Protein AF-A0A961A8Z0-F1 (afdb_monomer_lite)

Radius of gyration: 13.45 Å; chains: 1; bounding box: 30×37×31 Å

Structure (mmCIF, N/CA/C/O backbone):
data_AF-A0A961A8Z0-F1
#
_entry.id   AF-A0A961A8Z0-F1
#
loop_
_atom_site.group_PDB
_atom_site.id
_atom_site.type_symbol
_atom_site.label_atom_id
_atom_site.label_alt_id
_atom_site.label_comp_id
_atom_site.label_asym_id
_atom_site.label_entity_id
_atom_site.label_seq_id
_atom_site.pdbx_PDB_ins_code
_atom_site.Cartn_x
_atom_site.Cartn_y
_atom_site.Cartn_z
_atom_site.occupancy
_atom_site.B_iso_or_equiv
_atom_site.auth_seq_id
_atom_site.auth_comp_id
_atom_site.auth_asym_id
_atom_site.auth_atom_id
_atom_site.pdbx_PDB_model_num
ATOM 1 N N . MET A 1 1 ? 10.141 18.934 2.055 1.00 56.91 1 MET A N 1
ATOM 2 C CA . MET A 1 1 ? 10.043 18.065 0.862 1.00 56.91 1 MET A CA 1
ATOM 3 C C . MET A 1 1 ? 8.582 17.664 0.730 1.00 56.91 1 MET A C 1
ATOM 5 O O . MET A 1 1 ? 8.044 17.155 1.703 1.00 56.91 1 MET A O 1
ATOM 9 N N . SER A 1 2 ? 7.913 18.014 -0.371 1.00 65.81 2 SER A N 1
ATOM 10 C CA . SER A 1 2 ? 6.493 17.688 -0.577 1.00 65.81 2 SER A CA 1
ATOM 11 C C . SER A 1 2 ? 6.408 16.363 -1.327 1.00 65.81 2 SER A C 1
ATOM 13 O O . SER A 1 2 ? 6.958 16.269 -2.421 1.00 65.81 2 SER A O 1
ATOM 15 N N . ILE A 1 3 ? 5.796 15.342 -0.727 1.00 73.12 3 ILE A N 1
ATOM 16 C CA . ILE A 1 3 ? 5.582 14.039 -1.371 1.00 73.12 3 ILE A CA 1
ATOM 17 C C . ILE A 1 3 ? 4.276 14.126 -2.161 1.00 73.12 3 ILE A C 1
ATOM 19 O O . ILE A 1 3 ? 3.245 14.529 -1.621 1.00 73.12 3 ILE A O 1
ATOM 23 N N . ARG A 1 4 ? 4.317 13.748 -3.438 1.00 79.56 4 ARG A N 1
ATOM 24 C CA . ARG A 1 4 ? 3.131 13.521 -4.261 1.00 79.56 4 ARG A CA 1
ATOM 25 C C . ARG A 1 4 ? 2.716 12.070 -4.097 1.00 79.56 4 ARG A C 1
ATOM 27 O O . ARG A 1 4 ? 3.440 11.151 -4.471 1.00 79.56 4 ARG A O 1
ATOM 34 N N . VAL A 1 5 ? 1.544 11.898 -3.509 1.00 80.81 5 VAL A N 1
ATOM 35 C CA . VAL A 1 5 ? 0.935 10.597 -3.280 1.00 80.81 5 VAL A CA 1
ATOM 36 C C . VAL A 1 5 ? -0.134 10.370 -4.333 1.00 80.81 5 VAL A C 1
ATOM 38 O O . VAL A 1 5 ? -1.008 11.215 -4.519 1.00 80.81 5 VAL A O 1
ATOM 41 N N . VAL A 1 6 ? -0.084 9.209 -4.972 1.00 86.19 6 VAL A N 1
ATOM 42 C CA . VAL A 1 6 ? -1.152 8.708 -5.837 1.00 86.19 6 VAL A CA 1
ATOM 43 C C . VAL A 1 6 ? -1.614 7.359 -5.293 1.00 86.19 6 VAL A C 1
ATOM 45 O O . VAL A 1 6 ? -0.816 6.589 -4.765 1.00 86.19 6 VAL A O 1
ATOM 48 N N . VAL A 1 7 ? -2.907 7.079 -5.391 1.00 87.69 7 VAL A N 1
ATOM 49 C CA . VAL A 1 7 ? -3.482 5.765 -5.082 1.00 87.69 7 VAL A CA 1
ATOM 50 C C . VAL A 1 7 ? -3.742 5.071 -6.413 1.00 87.69 7 VAL A C 1
ATOM 52 O O . VAL A 1 7 ? -4.301 5.697 -7.313 1.00 87.69 7 VAL A O 1
ATOM 55 N N . SER A 1 8 ? -3.304 3.821 -6.562 1.00 88.00 8 SER A N 1
ATOM 56 C CA . SER A 1 8 ? -3.560 3.039 -7.774 1.00 88.00 8 SER A CA 1
ATOM 57 C C . SER A 1 8 ? -5.068 2.893 -8.015 1.00 88.00 8 SER A C 1
ATOM 59 O O . SER A 1 8 ? -5.861 2.882 -7.070 1.00 88.00 8 SER A O 1
ATOM 61 N N . ASP A 1 9 ? -5.488 2.729 -9.271 1.00 86.38 9 ASP A N 1
ATOM 62 C CA . ASP A 1 9 ? -6.907 2.514 -9.586 1.00 86.38 9 ASP A CA 1
ATOM 63 C C . ASP A 1 9 ? -7.468 1.254 -8.909 1.00 86.38 9 ASP A C 1
ATOM 65 O O . ASP A 1 9 ? -8.630 1.233 -8.497 1.00 86.38 9 ASP A O 1
ATOM 69 N N . ALA A 1 10 ? -6.645 0.211 -8.768 1.00 82.12 10 ALA A N 1
ATOM 70 C CA . ALA A 1 10 ? -7.023 -1.032 -8.104 1.00 82.12 10 ALA A CA 1
ATOM 71 C C . ALA A 1 10 ? -7.333 -0.798 -6.618 1.00 82.12 10 ALA A C 1
ATOM 73 O O . ALA A 1 10 ? -8.407 -1.172 -6.139 1.00 82.12 10 ALA A O 1
ATOM 74 N N . LEU A 1 11 ? -6.442 -0.106 -5.904 1.00 87.62 11 LEU A N 1
ATOM 75 C CA . LEU A 1 11 ? -6.654 0.242 -4.503 1.00 87.62 11 LEU A CA 1
ATOM 76 C C . LEU A 1 11 ? -7.816 1.226 -4.347 1.00 87.62 11 LEU A C 1
ATOM 78 O O . LEU A 1 11 ? -8.660 1.032 -3.476 1.00 87.62 11 LEU A O 1
ATOM 82 N N . ASN A 1 12 ? -7.935 2.216 -5.232 1.00 90.06 12 ASN A N 1
ATOM 83 C CA . ASN A 1 12 ? -9.012 3.204 -5.191 1.00 90.06 12 ASN A CA 1
ATOM 84 C C . ASN A 1 12 ? -10.410 2.564 -5.318 1.00 90.06 12 ASN A C 1
ATOM 86 O O . ASN A 1 12 ? -11.369 3.045 -4.719 1.00 90.06 12 ASN A O 1
ATOM 90 N N . ARG A 1 13 ? -10.536 1.439 -6.036 1.00 88.00 13 ARG A N 1
ATOM 91 C CA . ARG A 1 13 ? -11.787 0.657 -6.102 1.00 88.00 13 ARG A CA 1
ATOM 92 C C . ARG A 1 13 ? -12.086 -0.125 -4.821 1.00 88.00 13 ARG A C 1
ATOM 94 O O . ARG A 1 13 ? -13.252 -0.397 -4.550 1.00 88.00 13 ARG A O 1
ATOM 101 N N . ARG A 1 14 ? -11.061 -0.490 -4.046 1.00 87.44 14 ARG A N 1
ATOM 102 C CA . ARG A 1 14 ? -11.190 -1.316 -2.832 1.00 87.44 14 ARG A CA 1
ATOM 103 C C . ARG A 1 14 ? -11.340 -0.502 -1.556 1.00 87.44 14 ARG A C 1
ATOM 105 O O . ARG A 1 14 ? -12.056 -0.949 -0.668 1.00 87.44 14 ARG A O 1
ATOM 112 N N . VAL A 1 15 ? -10.727 0.681 -1.463 1.00 89.62 15 VAL A N 1
ATOM 113 C CA . VAL A 1 15 ? -10.820 1.544 -0.268 1.00 89.62 15 VAL A CA 1
ATOM 114 C C . VAL A 1 15 ? -12.272 1.774 0.187 1.00 89.62 15 VAL A C 1
ATOM 116 O O . VAL A 1 15 ? -12.525 1.634 1.381 1.00 89.62 15 VAL A O 1
ATOM 119 N N . PRO A 1 16 ? -13.256 2.033 -0.703 1.00 92.50 16 PRO A N 1
ATOM 120 C CA . PRO A 1 16 ? -14.654 2.192 -0.292 1.00 92.50 16 PRO A CA 1
ATOM 121 C C . PRO A 1 16 ? -15.295 0.933 0.311 1.00 92.50 16 PRO A C 1
ATOM 123 O O . PRO A 1 16 ? -16.333 1.029 0.957 1.00 92.50 16 PRO A O 1
ATOM 126 N N . MET A 1 17 ? -14.709 -0.243 0.076 1.00 91.38 17 MET A N 1
ATOM 127 C CA . MET A 1 17 ? -15.176 -1.529 0.602 1.00 91.38 17 MET A CA 1
ATOM 128 C C . MET A 1 17 ? -14.535 -1.876 1.950 1.00 91.38 17 MET A C 1
ATOM 130 O O . MET A 1 17 ? -14.882 -2.894 2.546 1.00 91.38 17 MET A O 1
ATOM 134 N N . PHE A 1 18 ? -13.579 -1.075 2.429 1.00 92.50 18 PHE A N 1
ATOM 135 C CA . PHE A 1 18 ? -12.949 -1.315 3.719 1.00 92.50 18 PHE A CA 1
ATOM 136 C C . PHE A 1 18 ? -13.944 -1.047 4.842 1.00 92.50 18 PHE A C 1
ATOM 138 O O . PHE A 1 18 ? -14.619 -0.018 4.868 1.00 92.50 18 PHE A O 1
ATOM 145 N N . ASP A 1 19 ? -13.995 -1.961 5.808 1.00 93.75 19 ASP A N 1
ATOM 146 C CA . ASP A 1 19 ? -14.657 -1.661 7.067 1.00 93.75 19 ASP A CA 1
ATOM 147 C C . ASP A 1 19 ? -13.918 -0.532 7.810 1.00 93.75 19 ASP A C 1
ATOM 149 O O . ASP A 1 19 ? -12.782 -0.158 7.493 1.00 93.75 19 ASP A O 1
ATOM 153 N N . THR A 1 20 ? -14.564 0.026 8.833 1.00 94.12 20 THR A N 1
ATOM 154 C CA . THR A 1 20 ? -14.007 1.144 9.604 1.00 94.12 20 THR A CA 1
ATOM 155 C C . THR A 1 20 ? -12.641 0.819 10.214 1.00 94.12 20 THR A C 1
ATOM 157 O O . THR A 1 20 ? -11.781 1.696 10.303 1.00 94.12 20 THR A O 1
ATOM 160 N N . LYS A 1 21 ? -12.411 -0.436 10.620 1.00 93.38 21 LYS A N 1
ATOM 161 C CA . LYS A 1 21 ? -11.156 -0.852 11.255 1.00 93.38 21 LYS A CA 1
ATOM 162 C C . LYS A 1 21 ? -10.024 -0.918 10.230 1.00 93.38 21 LYS A C 1
ATOM 164 O O . LYS A 1 21 ? -8.952 -0.369 10.473 1.00 93.38 21 LYS A O 1
ATOM 169 N N . ARG A 1 22 ? -10.258 -1.554 9.084 1.00 93.88 22 ARG A N 1
ATOM 170 C CA . ARG A 1 22 ? -9.310 -1.662 7.972 1.00 93.88 22 ARG A CA 1
ATOM 171 C C . ARG A 1 22 ? -8.978 -0.291 7.403 1.00 93.88 22 ARG A C 1
ATOM 173 O O . ARG A 1 22 ? -7.810 -0.018 7.147 1.00 93.88 22 ARG A O 1
ATOM 180 N N . TYR A 1 23 ? -9.972 0.581 7.263 1.00 93.69 2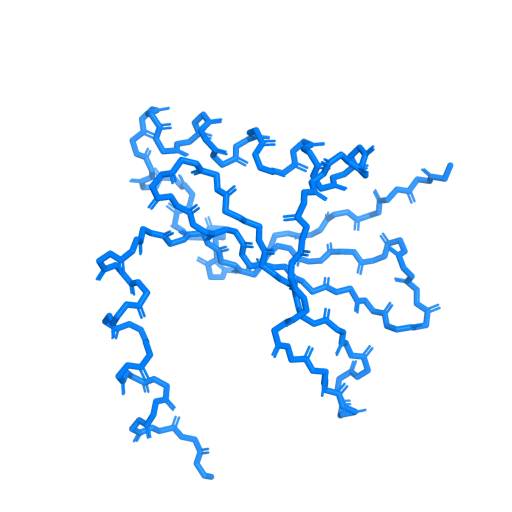3 TYR A N 1
ATOM 181 C CA . TYR A 1 23 ? -9.751 1.946 6.800 1.00 93.69 23 TYR A CA 1
ATOM 182 C C . TYR A 1 23 ? -8.851 2.744 7.764 1.00 93.69 23 TYR A C 1
ATOM 184 O O . TYR A 1 23 ? -7.911 3.398 7.319 1.00 93.69 23 TYR A O 1
ATOM 192 N N . ALA A 1 24 ? -9.046 2.616 9.082 1.00 93.81 24 ALA A N 1
ATOM 193 C CA . ALA A 1 24 ? -8.179 3.269 10.068 1.00 93.81 24 ALA A CA 1
ATOM 194 C C . ALA A 1 24 ? -6.723 2.755 10.026 1.00 93.81 24 ALA A C 1
ATOM 196 O O . ALA A 1 24 ? -5.779 3.543 10.126 1.00 93.81 24 ALA A O 1
ATOM 197 N N . GLU A 1 25 ? -6.521 1.444 9.850 1.00 94.38 25 GLU A N 1
ATOM 198 C CA . GLU A 1 25 ? -5.178 0.873 9.662 1.00 94.38 25 GLU A CA 1
ATOM 199 C C . GLU A 1 25 ? -4.546 1.344 8.340 1.00 94.38 25 GLU A C 1
ATOM 201 O O . GLU A 1 25 ? -3.361 1.679 8.313 1.00 94.38 25 GLU A O 1
ATOM 206 N N . PHE A 1 26 ? -5.332 1.448 7.264 1.00 93.69 26 PHE A N 1
ATOM 207 C CA . PHE A 1 26 ? -4.879 1.987 5.981 1.00 93.69 26 PHE A CA 1
ATOM 208 C C . PHE A 1 26 ? -4.392 3.437 6.110 1.00 93.69 26 PHE A C 1
ATOM 210 O O . PHE A 1 26 ? -3.264 3.747 5.716 1.00 93.69 26 PHE A O 1
ATOM 217 N N . GLU A 1 27 ? -5.193 4.320 6.714 1.00 93.81 27 GLU A N 1
ATOM 218 C CA . GLU A 1 27 ? -4.815 5.722 6.929 1.00 93.81 27 GLU A CA 1
ATOM 219 C C . GLU A 1 27 ? -3.536 5.848 7.761 1.00 93.81 27 GLU A C 1
ATOM 221 O O . GLU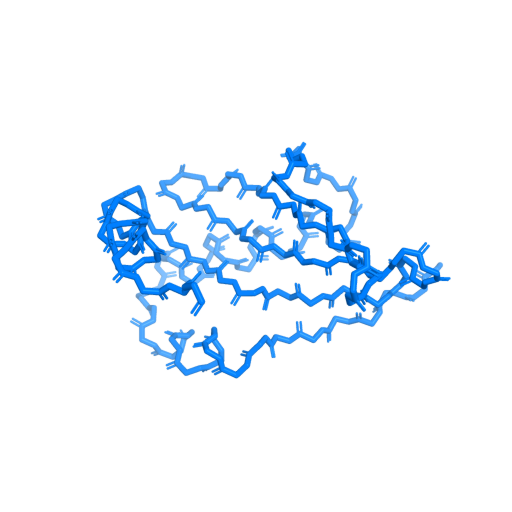 A 1 27 ? -2.668 6.676 7.464 1.00 93.81 27 GLU A O 1
ATOM 226 N N . ARG A 1 28 ? -3.382 4.996 8.780 1.00 93.88 28 ARG A N 1
ATOM 227 C CA . ARG A 1 28 ? -2.175 4.959 9.604 1.00 93.88 28 ARG A CA 1
ATOM 228 C C . ARG A 1 28 ? -0.949 4.526 8.803 1.00 93.88 28 ARG A C 1
ATOM 230 O O . ARG A 1 28 ? 0.076 5.203 8.881 1.00 93.88 28 ARG A O 1
ATOM 237 N N . ALA A 1 29 ? -1.060 3.462 8.008 1.00 93.31 29 ALA A N 1
ATOM 238 C CA . ALA A 1 29 ? 0.028 2.990 7.155 1.00 93.31 29 ALA A CA 1
ATOM 239 C C . ALA A 1 29 ? 0.465 4.073 6.155 1.00 93.31 29 ALA A C 1
ATOM 241 O O . ALA A 1 29 ? 1.656 4.371 6.033 1.00 93.31 29 ALA A O 1
ATOM 242 N N . VAL A 1 30 ? -0.500 4.723 5.495 1.00 92.50 30 VAL A N 1
ATOM 243 C CA . VAL A 1 30 ? -0.254 5.840 4.572 1.00 92.50 30 VAL A CA 1
ATOM 244 C C . VAL A 1 30 ? 0.449 6.992 5.287 1.00 92.50 30 VAL A C 1
ATOM 246 O O . VAL A 1 30 ? 1.466 7.495 4.803 1.00 92.50 30 VAL A O 1
ATOM 249 N N . ALA A 1 31 ? -0.051 7.397 6.456 1.00 92.38 31 ALA A N 1
ATOM 250 C CA . ALA A 1 31 ? 0.540 8.482 7.227 1.00 92.38 31 ALA A CA 1
ATOM 251 C C . ALA A 1 31 ? 1.982 8.170 7.648 1.00 92.38 31 ALA A C 1
ATOM 253 O O . ALA A 1 31 ? 2.832 9.061 7.594 1.00 92.38 31 ALA A O 1
ATOM 254 N N . ASP A 1 32 ? 2.273 6.930 8.040 1.00 92.12 32 ASP A N 1
ATOM 255 C CA . ASP A 1 32 ? 3.618 6.515 8.428 1.00 92.12 32 ASP A CA 1
ATOM 256 C C . ASP A 1 32 ? 4.576 6.485 7.232 1.00 92.12 32 ASP A C 1
ATOM 258 O O . ASP A 1 32 ? 5.722 6.921 7.373 1.00 92.12 32 ASP A O 1
ATOM 262 N N . VAL A 1 33 ? 4.123 6.065 6.045 1.00 90.81 33 VAL A N 1
ATOM 263 C CA . VAL A 1 33 ? 4.930 6.135 4.813 1.00 90.81 33 VAL A CA 1
ATOM 264 C C . VAL A 1 33 ? 5.227 7.589 4.449 1.00 90.81 33 VAL A C 1
ATOM 266 O O . VAL A 1 33 ? 6.390 7.959 4.287 1.00 90.81 33 VAL A O 1
ATOM 269 N N . VAL A 1 34 ? 4.203 8.444 4.397 1.00 89.44 34 VAL A N 1
ATOM 270 C CA . VAL A 1 34 ? 4.351 9.862 4.021 1.00 89.44 34 VAL A CA 1
ATOM 271 C C . VAL A 1 34 ? 5.223 10.629 5.019 1.00 89.44 34 VAL A C 1
ATOM 273 O O . VAL A 1 34 ? 5.995 11.504 4.633 1.00 89.44 34 VAL A O 1
ATOM 276 N N . LYS A 1 35 ? 5.146 10.299 6.311 1.00 89.69 35 LYS A N 1
ATOM 277 C CA . LYS A 1 35 ? 5.976 10.924 7.354 1.00 89.69 35 LYS A CA 1
ATOM 278 C C . LYS A 1 35 ? 7.369 10.295 7.476 1.00 89.69 35 LYS A C 1
ATOM 280 O O . LYS A 1 35 ? 8.135 10.738 8.331 1.00 89.69 35 LYS A O 1
ATOM 285 N N . GLY A 1 36 ? 7.690 9.268 6.683 1.00 87.94 36 GLY A N 1
ATOM 286 C CA . GLY A 1 36 ? 8.966 8.548 6.749 1.00 87.94 36 GLY A CA 1
ATOM 287 C C . GLY A 1 36 ? 9.177 7.769 8.054 1.00 87.94 36 GLY A C 1
ATOM 288 O O . GLY A 1 36 ? 10.313 7.539 8.456 1.00 87.94 36 GLY A O 1
ATOM 289 N N . ARG A 1 37 ? 8.092 7.403 8.746 1.00 89.88 37 ARG A N 1
ATOM 290 C CA . ARG A 1 37 ? 8.098 6.644 10.011 1.00 89.88 37 ARG A CA 1
ATOM 291 C C . ARG A 1 37 ? 7.879 5.150 9.803 1.00 89.88 37 ARG A C 1
ATOM 293 O O . ARG A 1 37 ? 8.139 4.363 10.712 1.00 89.88 37 ARG A O 1
ATOM 300 N N . ALA A 1 38 ? 7.392 4.768 8.627 1.00 89.31 38 ALA A N 1
ATOM 301 C CA . ALA A 1 38 ? 7.107 3.386 8.304 1.00 89.31 38 ALA A CA 1
ATOM 302 C C . ALA A 1 38 ? 8.383 2.533 8.294 1.00 89.31 38 ALA A C 1
ATOM 304 O O . ALA A 1 38 ? 9.390 2.884 7.675 1.00 89.31 38 ALA A O 1
ATOM 305 N N . LYS A 1 39 ? 8.312 1.367 8.942 1.00 91.12 39 LYS A N 1
ATOM 306 C CA . LYS A 1 39 ? 9.319 0.312 8.798 1.00 91.12 39 LYS A CA 1
ATOM 307 C C . LYS A 1 39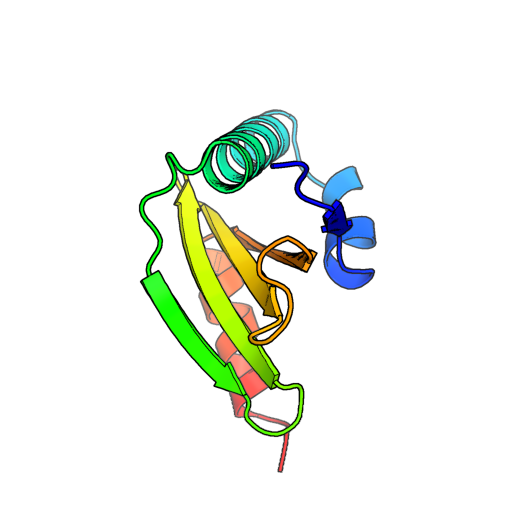 ? 9.006 -0.473 7.530 1.00 91.12 39 LYS A C 1
ATOM 309 O O . LYS A 1 39 ? 8.162 -1.363 7.548 1.00 91.12 39 LYS A O 1
ATOM 314 N N . TYR A 1 40 ? 9.655 -0.099 6.435 1.00 91.69 40 TYR A N 1
ATOM 315 C CA . TYR A 1 40 ? 9.427 -0.709 5.132 1.00 91.69 40 TYR A CA 1
ATOM 316 C C . TYR A 1 40 ? 10.388 -1.867 4.851 1.00 91.69 40 TYR A C 1
ATOM 318 O O . TYR A 1 40 ? 11.525 -1.898 5.328 1.00 91.69 40 TYR A O 1
ATOM 326 N N . ARG A 1 41 ? 9.941 -2.791 4.003 1.00 92.81 41 ARG A N 1
ATOM 327 C CA . ARG A 1 41 ? 10.764 -3.826 3.374 1.00 92.81 41 ARG A CA 1
ATOM 328 C C . ARG A 1 41 ? 10.762 -3.609 1.865 1.00 92.81 41 ARG A C 1
ATOM 330 O O . ARG A 1 41 ? 9.702 -3.424 1.278 1.00 92.81 41 ARG A O 1
ATOM 337 N N . LEU A 1 42 ? 11.934 -3.640 1.231 1.00 90.44 42 LEU A N 1
ATOM 338 C CA . LEU A 1 42 ? 12.022 -3.676 -0.231 1.00 90.44 42 LEU A CA 1
ATOM 339 C C . LEU A 1 42 ? 11.527 -5.044 -0.720 1.00 90.44 42 LEU A C 1
ATOM 341 O O . LEU A 1 42 ? 12.051 -6.074 -0.297 1.00 90.44 42 LEU A O 1
ATOM 345 N N . VAL A 1 43 ? 10.520 -5.035 -1.587 1.00 89.00 43 VAL A N 1
ATOM 346 C CA . VAL A 1 43 ? 9.892 -6.236 -2.156 1.00 89.00 43 VAL A CA 1
ATOM 347 C C . VAL A 1 43 ? 10.494 -6.544 -3.521 1.00 89.00 43 VAL A C 1
ATOM 349 O O . VAL A 1 43 ? 10.946 -7.655 -3.769 1.00 89.00 43 VAL A O 1
ATOM 352 N N . HIS A 1 44 ? 10.532 -5.544 -4.401 1.00 87.88 44 HIS A N 1
ATOM 353 C CA . HIS A 1 44 ? 10.959 -5.714 -5.786 1.00 87.88 44 HIS A CA 1
ATOM 354 C C . HIS A 1 44 ? 11.521 -4.405 -6.351 1.00 87.88 44 HIS A C 1
ATOM 356 O O . HIS A 1 44 ? 11.187 -3.314 -5.893 1.00 87.88 44 HIS A O 1
ATOM 362 N N . THR A 1 45 ? 12.380 -4.489 -7.365 1.00 89.06 45 THR A N 1
ATOM 363 C CA . THR A 1 45 ? 12.832 -3.324 -8.137 1.00 89.06 45 THR A CA 1
ATOM 364 C C . THR A 1 45 ? 12.658 -3.620 -9.615 1.00 89.06 45 THR A C 1
ATOM 366 O O . THR A 1 45 ? 13.259 -4.560 -10.128 1.00 89.06 45 THR A O 1
ATOM 369 N N . SER A 1 46 ? 11.875 -2.793 -10.304 1.00 85.56 46 SER A N 1
ATOM 370 C CA . SER A 1 46 ? 11.646 -2.925 -11.739 1.00 85.56 46 SER A CA 1
ATOM 371 C C . SER A 1 46 ? 12.511 -1.932 -12.503 1.00 85.56 46 SER A C 1
ATOM 373 O O . SER A 1 46 ? 12.328 -0.716 -12.403 1.00 85.56 46 SER A O 1
ATOM 375 N N . ALA A 1 47 ? 13.441 -2.448 -13.309 1.00 84.44 47 ALA A N 1
ATOM 376 C CA . ALA A 1 47 ? 14.238 -1.627 -14.220 1.00 84.44 47 ALA A CA 1
ATOM 377 C C . ALA A 1 47 ? 13.384 -1.038 -15.358 1.00 84.44 47 ALA A C 1
ATOM 379 O O . ALA A 1 47 ? 13.642 0.079 -15.802 1.00 84.44 47 ALA A O 1
ATOM 380 N N . ARG A 1 48 ? 12.335 -1.759 -15.788 1.00 82.44 48 ARG A N 1
ATOM 381 C CA . ARG A 1 48 ? 11.434 -1.348 -16.877 1.00 82.44 48 ARG A CA 1
ATOM 382 C C . ARG A 1 48 ? 10.626 -0.107 -16.511 1.00 82.44 48 ARG A C 1
ATOM 384 O O . ARG A 1 48 ? 10.580 0.833 -17.295 1.00 82.44 48 ARG A O 1
ATOM 391 N N . SER A 1 49 ? 9.997 -0.102 -15.335 1.00 81.38 49 SER A N 1
ATOM 392 C CA . SER A 1 49 ? 9.221 1.052 -14.861 1.00 81.38 49 S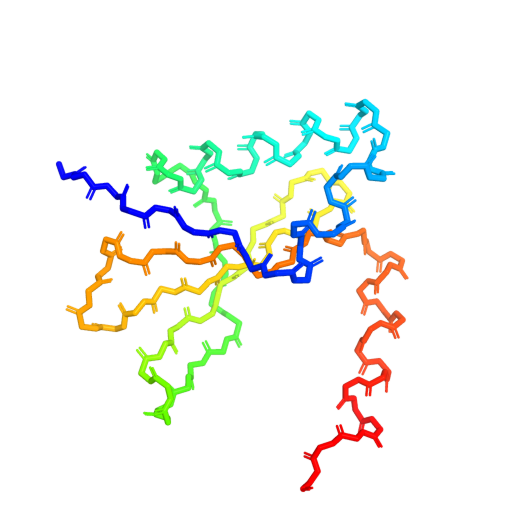ER A CA 1
ATOM 393 C C . SER A 1 49 ? 10.065 2.065 -14.085 1.00 81.38 49 SER A C 1
ATOM 395 O O . SER A 1 49 ? 9.564 3.138 -13.762 1.00 81.38 49 SER A O 1
ATOM 397 N N . LYS A 1 50 ? 11.338 1.746 -13.797 1.00 89.44 50 LYS A N 1
ATOM 398 C CA . LYS A 1 50 ? 12.225 2.505 -12.900 1.00 89.44 50 LYS A CA 1
ATOM 399 C C . LYS A 1 50 ? 11.594 2.734 -11.524 1.00 89.44 50 LYS A C 1
ATOM 401 O O . LYS A 1 50 ? 11.684 3.824 -10.967 1.00 89.44 50 LYS A O 1
ATOM 406 N N . ARG A 1 51 ? 10.946 1.711 -10.963 1.00 89.06 51 ARG A N 1
ATOM 407 C CA . ARG A 1 51 ? 10.269 1.797 -9.658 1.00 89.06 51 ARG A CA 1
ATOM 408 C C . ARG A 1 51 ? 10.843 0.800 -8.666 1.00 89.06 51 ARG A C 1
ATOM 410 O O . ARG A 1 51 ? 11.217 -0.318 -9.025 1.00 89.06 51 ARG A O 1
ATOM 417 N N . ARG A 1 52 ? 10.876 1.207 -7.401 1.00 91.31 52 ARG A N 1
ATOM 418 C CA . ARG A 1 52 ? 11.155 0.336 -6.256 1.00 91.31 52 ARG A CA 1
ATOM 419 C C . ARG A 1 52 ? 9.858 0.103 -5.504 1.00 91.31 52 ARG A C 1
ATOM 421 O O . ARG A 1 52 ? 9.175 1.065 -5.173 1.00 91.31 52 ARG A O 1
ATOM 428 N N . TYR A 1 53 ? 9.539 -1.156 -5.259 1.00 92.00 53 TYR A N 1
ATOM 429 C CA . TYR A 1 53 ? 8.326 -1.600 -4.588 1.00 92.00 53 TYR A CA 1
ATOM 430 C C . TYR A 1 53 ? 8.661 -1.979 -3.155 1.00 92.00 53 TYR A C 1
ATOM 432 O O . TYR A 1 53 ? 9.613 -2.719 -2.897 1.00 92.00 53 TYR A O 1
ATOM 440 N N . TYR A 1 54 ? 7.864 -1.473 -2.232 1.00 92.19 54 TYR A N 1
ATOM 441 C CA . TYR A 1 54 ? 8.034 -1.603 -0.802 1.00 92.19 54 TYR A CA 1
ATOM 442 C C . TYR A 1 54 ? 6.752 -2.137 -0.176 1.00 92.19 54 TYR A C 1
ATOM 444 O O . TYR A 1 54 ? 5.659 -1.914 -0.692 1.00 92.19 54 TYR A O 1
ATOM 452 N N . SER A 1 55 ? 6.897 -2.809 0.959 1.00 93.19 55 SER A N 1
ATOM 453 C CA . SER A 1 55 ? 5.790 -3.232 1.812 1.00 93.19 55 SER A CA 1
ATOM 454 C C . SER A 1 55 ? 5.957 -2.672 3.218 1.00 93.19 55 SER A C 1
ATOM 456 O O . SER A 1 55 ? 7.078 -2.547 3.723 1.00 93.19 55 SER A O 1
ATOM 458 N N . VAL A 1 56 ? 4.837 -2.334 3.852 1.00 93.12 56 VAL A N 1
ATOM 459 C CA . VAL A 1 56 ? 4.754 -1.912 5.254 1.00 93.12 56 VAL A CA 1
ATOM 460 C C . VAL A 1 56 ? 3.635 -2.691 5.917 1.00 93.12 56 VAL A C 1
ATOM 462 O O . VAL A 1 56 ? 2.483 -2.608 5.501 1.00 93.12 56 VAL A O 1
ATOM 465 N N . ARG A 1 57 ? 3.978 -3.431 6.970 1.00 92.31 57 ARG A N 1
ATOM 466 C CA . ARG A 1 57 ? 2.998 -4.165 7.766 1.00 92.31 57 ARG A CA 1
ATOM 467 C C . ARG A 1 57 ? 2.361 -3.237 8.796 1.00 92.31 57 ARG A C 1
ATOM 469 O O . ARG A 1 57 ? 3.070 -2.604 9.579 1.00 92.31 57 ARG A O 1
ATOM 476 N N . GLN A 1 58 ? 1.035 -3.193 8.808 1.00 91.06 58 GLN A N 1
ATOM 477 C CA . GLN A 1 58 ? 0.218 -2.384 9.700 1.00 91.06 58 GLN A CA 1
ATOM 478 C C . GLN A 1 58 ? -0.907 -3.254 10.279 1.00 91.06 58 GLN A C 1
ATOM 480 O O . GLN A 1 58 ? -1.931 -3.516 9.649 1.00 91.06 58 GLN A O 1
ATOM 485 N N . GLY A 1 59 ? -0.680 -3.757 11.494 1.00 87.56 59 GLY A N 1
ATOM 486 C CA . GLY A 1 59 ? -1.581 -4.717 12.129 1.00 87.56 59 GLY A CA 1
ATOM 487 C C . GLY A 1 59 ? -1.613 -6.054 11.382 1.00 87.56 59 GLY A C 1
ATOM 488 O O . GLY A 1 59 ? -0.581 -6.713 11.248 1.00 87.56 59 GLY A O 1
ATOM 489 N N . LEU A 1 60 ? -2.809 -6.442 10.931 1.00 89.88 60 LEU A N 1
ATOM 490 C CA . LEU A 1 60 ? -3.068 -7.656 10.140 1.00 89.88 60 LEU A CA 1
ATOM 491 C C . LEU A 1 60 ? -2.991 -7.415 8.626 1.00 89.88 60 LEU A C 1
ATOM 493 O O . LEU A 1 60 ? -3.313 -8.309 7.853 1.00 89.88 60 LEU A O 1
ATOM 497 N N . TYR A 1 61 ? -2.629 -6.198 8.218 1.00 92.38 61 TYR A N 1
ATOM 498 C CA . TYR A 1 61 ? -2.623 -5.786 6.826 1.00 92.38 61 TYR A CA 1
ATOM 499 C C . TYR A 1 61 ? -1.220 -5.380 6.371 1.00 92.38 61 TYR A C 1
ATOM 501 O O . TYR A 1 61 ? -0.410 -4.887 7.161 1.00 92.38 61 TYR A O 1
ATOM 509 N N . THR A 1 62 ? -0.958 -5.515 5.079 1.00 93.00 62 THR A N 1
ATOM 510 C CA . THR A 1 62 ? 0.270 -5.092 4.414 1.00 93.00 62 THR A CA 1
ATOM 511 C C . THR A 1 62 ? -0.064 -4.053 3.347 1.00 93.00 62 THR A C 1
ATOM 513 O O . THR A 1 62 ? -0.861 -4.300 2.444 1.00 93.00 62 THR A O 1
ATOM 516 N N . LEU A 1 63 ? 0.549 -2.871 3.453 1.00 93.25 63 LEU A N 1
ATOM 517 C CA . LEU A 1 63 ? 0.501 -1.815 2.443 1.00 93.25 63 LEU A CA 1
ATOM 518 C C . LEU A 1 63 ? 1.667 -1.976 1.478 1.00 93.25 63 LEU A C 1
ATOM 520 O O . LEU A 1 63 ? 2.823 -1.818 1.878 1.00 93.25 63 LEU A O 1
ATOM 524 N N . TYR A 1 64 ? 1.358 -2.214 0.209 1.00 92.50 64 TYR A N 1
ATOM 525 C CA . TYR A 1 64 ? 2.319 -2.179 -0.882 1.00 92.50 64 TYR A CA 1
ATOM 526 C C . TYR A 1 64 ? 2.306 -0.803 -1.526 1.00 92.50 64 TYR A C 1
ATOM 528 O O . TYR A 1 64 ? 1.254 -0.243 -1.840 1.00 92.50 64 TYR A O 1
ATOM 536 N N . TYR A 1 65 ? 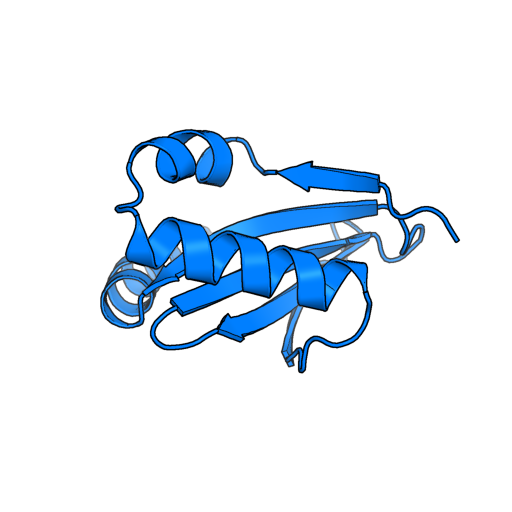3.489 -0.248 -1.735 1.00 92.25 65 TYR A N 1
ATOM 537 C CA . TYR A 1 65 ? 3.652 1.020 -2.426 1.00 92.25 65 TYR A CA 1
ATOM 538 C C . TYR A 1 65 ? 4.910 1.001 -3.270 1.00 92.25 65 TYR A C 1
ATOM 540 O O . TYR A 1 65 ? 5.846 0.243 -3.017 1.00 92.25 65 TYR A O 1
ATOM 548 N N . SER A 1 66 ? 4.955 1.852 -4.279 1.00 91.50 66 SER A N 1
ATOM 549 C CA . SER A 1 66 ? 6.107 1.974 -5.148 1.00 91.50 66 SER A CA 1
ATOM 550 C C . SER A 1 66 ? 6.569 3.419 -5.243 1.00 91.50 66 SER A C 1
ATOM 552 O O . SER A 1 66 ? 5.778 4.359 -5.179 1.00 91.50 66 SER A O 1
ATOM 554 N N . VAL A 1 67 ? 7.876 3.591 -5.388 1.00 91.31 67 VAL A N 1
ATOM 555 C CA . VAL A 1 67 ? 8.532 4.893 -5.481 1.00 91.31 67 VAL A CA 1
ATOM 556 C C . VAL A 1 67 ? 9.326 4.933 -6.778 1.00 91.31 67 VAL A C 1
ATOM 558 O O . VAL A 1 67 ? 10.045 3.977 -7.096 1.00 91.31 67 VAL A O 1
ATOM 561 N N . ALA A 1 68 ? 9.192 6.020 -7.538 1.00 88.94 68 ALA A N 1
ATOM 562 C CA . ALA A 1 68 ? 10.007 6.227 -8.729 1.00 88.94 68 ALA A CA 1
ATOM 563 C C . ALA A 1 68 ? 11.484 6.404 -8.329 1.00 88.94 68 ALA A C 1
ATOM 565 O O . ALA A 1 68 ? 11.814 7.130 -7.393 1.00 88.94 68 ALA A O 1
ATOM 566 N N . ALA A 1 69 ? 12.387 5.695 -9.005 1.00 83.25 69 ALA A N 1
ATOM 567 C CA . ALA A 1 69 ? 13.807 5.673 -8.655 1.00 83.25 69 ALA A CA 1
ATOM 568 C C . ALA A 1 69 ? 14.505 7.018 -8.920 1.00 83.25 69 ALA A C 1
ATOM 570 O O . ALA A 1 69 ? 15.514 7.318 -8.285 1.00 83.25 69 ALA A O 1
ATOM 571 N N . ASP A 1 70 ? 13.975 7.797 -9.858 1.00 85.81 70 ASP A N 1
ATOM 572 C CA . ASP A 1 70 ? 14.429 9.126 -10.259 1.00 85.81 70 ASP A CA 1
ATOM 573 C C . ASP A 1 70 ? 13.680 10.267 -9.552 1.00 85.81 70 ASP A C 1
ATOM 575 O O . ASP A 1 70 ? 14.240 11.352 -9.407 1.00 85.81 70 ASP A O 1
ATOM 579 N N . ASP A 1 71 ? 12.465 10.019 -9.056 1.00 83.75 71 ASP A N 1
ATOM 580 C CA . ASP A 1 71 ? 11.685 10.973 -8.262 1.00 83.75 71 ASP A CA 1
ATOM 581 C C . ASP A 1 71 ? 11.113 10.316 -6.990 1.00 83.75 71 ASP A C 1
ATOM 583 O O . ASP A 1 71 ? 9.973 9.838 -6.982 1.00 83.75 71 ASP A O 1
ATOM 587 N N . PRO A 1 72 ? 11.869 10.323 -5.875 1.00 75.81 72 PRO A N 1
ATOM 588 C CA . PRO A 1 72 ? 11.419 9.755 -4.609 1.00 75.81 72 PRO A CA 1
ATOM 589 C C . PRO A 1 72 ? 10.192 10.448 -4.010 1.00 75.81 72 PRO A C 1
ATOM 591 O O . PRO A 1 72 ? 9.589 9.920 -3.077 1.00 75.81 72 PRO A O 1
ATOM 594 N N . ALA A 1 73 ? 9.838 11.641 -4.500 1.00 79.88 73 ALA A N 1
ATOM 595 C CA . ALA A 1 73 ? 8.616 12.315 -4.095 1.00 79.88 73 ALA A CA 1
ATOM 596 C C . ALA A 1 73 ? 7.378 11.737 -4.797 1.00 79.88 73 ALA A C 1
ATOM 598 O O . ALA A 1 73 ? 6.273 12.045 -4.363 1.00 79.88 73 ALA A O 1
ATOM 599 N N . ASN A 1 74 ? 7.534 10.914 -5.840 1.00 86.06 74 ASN A N 1
ATOM 600 C CA . ASN A 1 74 ? 6.445 10.252 -6.552 1.00 86.06 74 ASN A CA 1
ATOM 601 C C . ASN A 1 74 ? 6.190 8.849 -5.978 1.00 86.06 74 ASN A C 1
ATOM 603 O O . ASN A 1 74 ? 6.759 7.845 -6.429 1.00 86.06 74 ASN A O 1
ATOM 607 N N . THR A 1 75 ? 5.311 8.803 -4.977 1.00 88.94 75 THR A N 1
ATOM 608 C CA . THR A 1 75 ? 4.900 7.577 -4.288 1.00 88.94 75 THR A CA 1
ATOM 609 C C . THR A 1 75 ? 3.512 7.156 -4.752 1.00 88.94 75 THR A C 1
ATOM 611 O O . THR A 1 75 ? 2.568 7.945 -4.709 1.00 88.94 75 THR A O 1
ATOM 614 N N . VAL A 1 76 ? 3.375 5.893 -5.152 1.00 91.06 76 VAL A N 1
ATOM 615 C CA . VAL A 1 76 ? 2.091 5.283 -5.515 1.00 91.06 76 VAL A CA 1
ATOM 616 C C . VAL A 1 76 ? 1.756 4.208 -4.492 1.00 91.06 76 VAL A C 1
ATOM 618 O O . VAL A 1 76 ? 2.545 3.286 -4.304 1.00 91.06 76 VAL A O 1
ATOM 621 N N . PHE A 1 77 ? 0.606 4.314 -3.832 1.00 91.75 77 PHE A N 1
ATOM 622 C CA . PHE A 1 77 ? 0.051 3.231 -3.022 1.00 91.75 77 PHE A CA 1
ATOM 623 C C . PHE A 1 77 ? -0.629 2.230 -3.946 1.00 91.75 77 PHE A C 1
ATOM 625 O O . PHE A 1 77 ? -1.597 2.570 -4.626 1.00 91.75 77 PHE A O 1
ATOM 632 N N . GLU A 1 78 ? -0.080 1.022 -3.993 1.00 89.69 78 GLU A N 1
ATOM 633 C CA . GLU A 1 78 ? -0.450 0.002 -4.966 1.00 89.69 78 GLU A CA 1
ATOM 634 C C . GLU A 1 78 ? -1.607 -0.835 -4.444 1.00 89.69 78 GLU A C 1
ATOM 636 O O . GLU A 1 78 ? -2.629 -0.906 -5.115 1.00 89.69 78 GLU A O 1
ATOM 641 N N . GLU A 1 79 ? -1.470 -1.405 -3.241 1.00 88.81 79 GLU A N 1
ATOM 642 C CA . GLU A 1 79 ? -2.457 -2.305 -2.634 1.00 88.81 79 GLU A CA 1
ATOM 643 C C . GLU A 1 79 ? -2.386 -2.310 -1.103 1.00 88.81 79 GLU A C 1
ATOM 645 O O . GLU A 1 79 ? -1.356 -1.985 -0.517 1.00 88.81 79 GLU A O 1
ATOM 650 N N . PHE A 1 80 ? -3.478 -2.717 -0.451 1.00 88.69 80 PHE A N 1
ATOM 651 C CA . PHE A 1 80 ? -3.544 -2.912 0.997 1.00 88.69 80 PHE A CA 1
ATOM 652 C C . PHE A 1 80 ? -4.312 -4.194 1.301 1.00 88.69 80 PHE A C 1
ATOM 654 O O . PHE A 1 80 ? -5.531 -4.213 1.131 1.00 88.69 80 PHE A O 1
ATOM 661 N N . LEU A 1 81 ? -3.608 -5.249 1.705 1.00 88.94 81 LEU A N 1
ATOM 662 C CA . LEU A 1 81 ? -4.123 -6.622 1.793 1.00 88.94 81 LEU A CA 1
ATOM 663 C C . LEU A 1 81 ? -4.038 -7.153 3.218 1.00 88.94 81 LEU A C 1
ATOM 665 O O . LEU A 1 81 ? -3.092 -6.809 3.917 1.00 88.94 81 LEU A O 1
ATOM 669 N N . SER A 1 82 ? -4.989 -7.973 3.661 1.00 87.88 82 SER A N 1
ATOM 670 C CA . SER A 1 82 ? -4.775 -8.830 4.836 1.00 87.88 82 SER A CA 1
ATOM 671 C C . SER A 1 82 ? -3.867 -10.005 4.484 1.00 87.88 82 SER A C 1
ATOM 673 O O . SER A 1 82 ? -3.763 -10.351 3.311 1.00 87.88 82 SER A O 1
ATOM 675 N N . ASP A 1 83 ? -3.285 -10.663 5.490 1.00 81.06 83 ASP A N 1
ATOM 676 C CA . ASP A 1 83 ? -2.504 -11.896 5.283 1.00 81.06 83 ASP A CA 1
ATOM 677 C C . ASP A 1 83 ? -3.290 -12.930 4.439 1.00 81.06 83 ASP A C 1
ATOM 679 O O . ASP A 1 83 ? -2.780 -13.427 3.442 1.00 81.06 83 ASP A O 1
ATOM 683 N N . ASP A 1 84 ? -4.580 -13.140 4.744 1.00 79.12 84 ASP A N 1
ATOM 684 C CA . ASP A 1 84 ? -5.448 -14.066 3.990 1.00 79.12 84 ASP A CA 1
ATOM 685 C C . ASP A 1 84 ? -5.671 -13.653 2.517 1.00 79.12 84 ASP A C 1
ATOM 687 O O . ASP A 1 84 ? -5.944 -14.490 1.661 1.00 79.12 84 ASP A O 1
ATOM 691 N N . GLU A 1 85 ? -5.602 -12.354 2.205 1.00 78.69 85 GLU A N 1
ATOM 692 C CA . GLU A 1 85 ? -5.759 -11.850 0.833 1.00 78.69 85 GLU A CA 1
ATOM 693 C C . GLU A 1 85 ? -4.431 -11.891 0.066 1.00 78.69 85 GLU A C 1
ATOM 695 O O . GLU A 1 85 ? -4.442 -12.034 -1.155 1.00 78.69 85 GLU A O 1
ATOM 700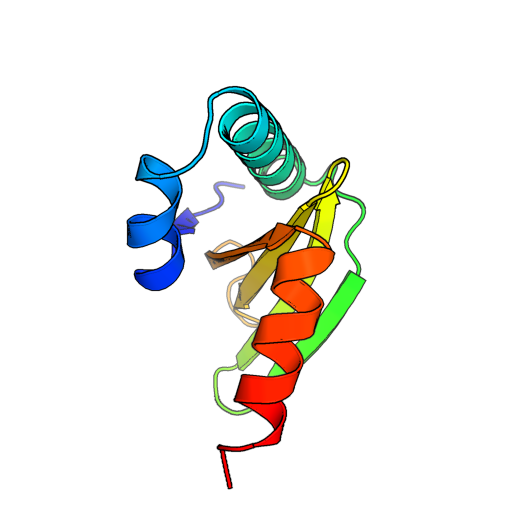 N N . GLU A 1 86 ? -3.301 -11.745 0.766 1.00 68.38 86 GLU A N 1
ATOM 701 C CA . GLU A 1 86 ? -1.956 -11.841 0.193 1.00 68.38 86 GLU A CA 1
ATOM 702 C C . GLU A 1 86 ? -1.727 -13.238 -0.396 1.00 68.38 86 GLU A C 1
ATOM 704 O O . GLU A 1 86 ? -1.331 -13.343 -1.558 1.00 68.38 86 GLU A O 1
ATOM 709 N N . ASP A 1 87 ? -2.084 -14.291 0.343 1.00 63.25 87 ASP A N 1
ATOM 710 C CA . ASP A 1 87 ? -1.957 -15.679 -0.119 1.00 63.25 87 ASP A CA 1
ATOM 711 C C . ASP A 1 87 ? -2.799 -15.946 -1.382 1.00 63.25 87 ASP A C 1
ATOM 713 O O . ASP A 1 87 ? -2.312 -16.525 -2.352 1.00 63.25 87 ASP A O 1
ATOM 717 N N . LEU A 1 88 ? -4.034 -15.435 -1.428 1.00 58.75 88 LEU A N 1
ATOM 718 C CA . LEU A 1 88 ? -4.931 -15.595 -2.582 1.00 58.75 88 LEU A CA 1
ATOM 719 C C . LEU A 1 88 ? -4.450 -14.849 -3.835 1.00 58.75 88 LEU A C 1
ATOM 721 O O . LEU A 1 88 ? -4.717 -15.278 -4.957 1.00 58.75 88 LEU A O 1
ATOM 725 N N . ILE A 1 89 ? -3.784 -13.707 -3.666 1.00 58.94 89 ILE A N 1
ATOM 726 C CA . ILE A 1 89 ? -3.314 -12.880 -4.782 1.00 58.94 89 ILE A CA 1
ATOM 727 C C . ILE A 1 89 ? -1.971 -13.395 -5.317 1.00 58.94 89 ILE A C 1
ATOM 729 O O . ILE A 1 89 ? -1.747 -13.353 -6.527 1.00 58.94 89 ILE A O 1
ATOM 733 N N . MET A 1 90 ? -1.104 -13.936 -4.459 1.00 53.22 90 MET A N 1
ATOM 734 C CA . MET A 1 90 ? 0.163 -14.545 -4.879 1.00 53.22 90 MET A CA 1
ATOM 735 C C . MET A 1 90 ? -0.044 -15.780 -5.766 1.00 53.22 90 MET A C 1
ATOM 737 O O . MET A 1 90 ? 0.699 -15.935 -6.736 1.00 53.22 90 MET A O 1
ATOM 741 N N . ASP A 1 91 ? -1.079 -16.588 -5.514 1.00 42.97 91 ASP A N 1
ATOM 742 C CA . ASP A 1 91 ? -1.454 -17.702 -6.398 1.00 42.97 91 ASP A CA 1
ATOM 743 C C . ASP A 1 91 ? -1.892 -17.200 -7.789 1.00 42.97 91 ASP A C 1
ATOM 745 O O . ASP A 1 91 ? -1.460 -17.725 -8.815 1.00 42.97 91 ASP A O 1
ATOM 749 N N . VAL A 1 92 ? -2.658 -16.105 -7.851 1.00 41.91 92 VAL A N 1
ATOM 750 C CA . VAL A 1 92 ? -3.125 -15.513 -9.120 1.00 41.91 92 VAL A CA 1
ATOM 751 C C . VAL A 1 92 ? -1.989 -14.840 -9.907 1.00 41.91 92 VAL A C 1
ATOM 753 O O . VAL A 1 92 ? -1.980 -14.899 -11.137 1.00 41.91 92 VAL A O 1
ATOM 756 N N . PHE A 1 93 ? -1.005 -14.229 -9.237 1.00 42.53 93 PHE A N 1
ATOM 757 C CA . PHE A 1 93 ? 0.186 -13.683 -9.907 1.00 42.53 93 PHE A CA 1
ATOM 758 C C . PHE A 1 93 ? 1.188 -14.767 -10.334 1.00 42.53 93 PHE A C 1
ATOM 760 O O . PHE A 1 93 ? 1.903 -14.563 -11.316 1.00 42.53 93 PHE A O 1
ATOM 767 N N . ALA A 1 94 ? 1.250 -15.906 -9.636 1.00 42.28 94 ALA A N 1
ATOM 768 C CA . ALA A 1 94 ? 2.092 -17.038 -10.024 1.00 42.28 94 ALA A CA 1
ATOM 769 C C . ALA A 1 94 ? 1.551 -17.784 -11.259 1.00 42.28 94 ALA A C 1
ATOM 771 O O . ALA A 1 94 ? 2.338 -18.344 -12.022 1.00 42.28 94 ALA A O 1
ATOM 772 N N . GLU A 1 95 ? 0.234 -17.764 -11.485 1.00 38.47 95 GLU A N 1
ATOM 773 C CA . GLU A 1 95 ? -0.412 -18.487 -12.591 1.00 38.47 95 GLU A CA 1
ATOM 774 C C . GLU A 1 95 ? -0.537 -17.702 -13.907 1.00 38.47 95 GLU A C 1
ATOM 776 O O . GLU A 1 95 ? -0.930 -18.271 -14.926 1.00 38.47 95 GLU A O 1
ATOM 781 N N . GLY A 1 96 ? -0.165 -16.422 -13.956 1.00 40.00 96 GLY A N 1
ATOM 782 C CA . GLY A 1 96 ? -0.299 -15.667 -15.198 1.00 40.00 96 GLY A CA 1
ATOM 783 C C . GLY A 1 96 ? 0.486 -14.375 -15.234 1.00 40.00 96 GLY A C 1
ATOM 784 O O . GLY A 1 96 ? -0.064 -13.330 -14.918 1.00 40.00 96 GLY A O 1
ATOM 785 N N . HIS A 1 97 ? 1.741 -14.447 -15.680 1.00 33.06 97 HIS A N 1
ATOM 786 C CA . HIS A 1 97 ? 2.402 -13.427 -16.501 1.00 33.06 97 HIS A CA 1
ATOM 787 C C . HIS A 1 97 ? 3.782 -13.953 -16.941 1.00 33.06 97 HIS A C 1
ATOM 789 O O . HIS A 1 97 ? 4.801 -13.643 -16.325 1.00 33.06 97 HIS A O 1
ATOM 795 N N . ASP A 1 98 ? 3.783 -14.754 -18.011 1.00 36.22 98 ASP A N 1
ATOM 796 C CA . ASP A 1 98 ? 4.911 -14.870 -18.952 1.00 36.22 98 ASP A CA 1
ATOM 797 C C . ASP A 1 98 ? 4.609 -13.961 -20.162 1.00 36.22 98 ASP A C 1
ATOM 799 O O . ASP A 1 98 ? 3.417 -13.906 -20.563 1.00 36.22 98 ASP A O 1
#

Secondary structure (DSSP, 8-state):
---EEEE-HHHHHHGGG--HHHHHHHHHHHHHHHTT---EEEEEEETTTTEEEEEEEETTEEEEEEEESS-TTEEEEEEEEEHHHHHHHHHHHHSS--

pLDDT: mean 82.88, std 15.45, range [33.06, 94.38]

Foldseek 3Di:
DAADEAEDPVAVVCLVVDDPVLNVLVVVQVVCVRVVNFPKDFDDADPPQQKTWIWGDRPQKIWIKIARNVGNSHIYGYDIGGPVRVVVVVVVVVVDDD

Sequence (98 aa):
MSIRVVVSDALNRRVPMFDTKRYAEFERAVADVVKGRAKYRLVHTSARSKRRYYSVRQGLYTLYYSVAADDPANTVFEEFLSDDEEDLIMDVFAEGHD